Protein AF-A0A3A4QKR3-F1 (afdb_monomer_lite)

Structure (mmCIF, N/CA/C/O backbone):
data_AF-A0A3A4QKR3-F1
#
_entry.id   AF-A0A3A4QKR3-F1
#
loop_
_atom_site.group_PDB
_atom_site.id
_atom_site.type_symbol
_atom_site.label_atom_id
_atom_site.label_alt_id
_atom_site.label_comp_id
_atom_site.label_asym_id
_atom_site.label_entity_id
_atom_site.label_seq_id
_atom_site.pdbx_PDB_ins_code
_atom_site.Cartn_x
_atom_site.Cartn_y
_atom_site.Cartn_z
_atom_site.occupancy
_atom_site.B_iso_or_equiv
_atom_site.auth_seq_id
_atom_site.auth_comp_id
_atom_site.auth_asym_id
_atom_site.auth_atom_id
_atom_site.pdbx_PDB_model_num
ATOM 1 N N . TRP A 1 1 ? 12.938 6.765 -18.752 1.00 84.75 1 TRP A N 1
ATOM 2 C CA . TRP A 1 1 ? 14.190 6.138 -18.280 1.00 84.75 1 TRP A CA 1
ATOM 3 C C . TRP A 1 1 ? 14.035 4.623 -18.054 1.00 84.75 1 TRP A C 1
ATOM 5 O O . TRP A 1 1 ? 14.783 3.886 -18.685 1.00 84.75 1 TRP A O 1
ATOM 15 N N . LEU A 1 2 ? 13.030 4.144 -17.294 1.00 89.06 2 LEU A N 1
ATOM 16 C CA . LEU A 1 2 ? 12.806 2.698 -17.040 1.00 89.06 2 LEU A CA 1
ATOM 17 C C . LEU A 1 2 ? 12.057 1.914 -18.139 1.00 89.06 2 LEU A C 1
ATOM 19 O O . LEU A 1 2 ? 12.247 0.712 -18.239 1.00 89.06 2 LEU A O 1
ATOM 23 N N . ARG A 1 3 ? 11.263 2.580 -18.994 1.00 91.62 3 ARG A N 1
ATOM 24 C CA . ARG A 1 3 ? 10.514 1.962 -20.118 1.00 91.62 3 ARG A CA 1
ATOM 25 C C . ARG A 1 3 ? 9.561 0.816 -19.709 1.00 91.62 3 ARG A C 1
ATOM 27 O O . ARG A 1 3 ? 9.453 -0.169 -20.428 1.00 91.62 3 ARG A O 1
ATOM 34 N N . LEU A 1 4 ? 8.856 0.969 -18.588 1.00 94.25 4 LEU A N 1
ATOM 35 C CA . LEU A 1 4 ? 7.826 0.012 -18.168 1.00 94.25 4 LEU A CA 1
ATOM 36 C C . LEU A 1 4 ? 6.623 0.038 -19.127 1.00 94.25 4 LEU A C 1
ATOM 38 O O . LEU A 1 4 ? 6.215 1.131 -19.543 1.00 94.25 4 LEU A O 1
ATOM 42 N N . PRO A 1 5 ? 6.038 -1.121 -19.464 1.00 96.56 5 PRO A N 1
ATOM 43 C CA . PRO A 1 5 ? 4.811 -1.199 -20.242 1.00 96.56 5 PRO A CA 1
ATOM 44 C C . PRO A 1 5 ? 3.604 -0.628 -19.467 1.00 96.56 5 PRO A C 1
ATOM 46 O O . PRO A 1 5 ? 3.619 -0.566 -18.237 1.00 96.56 5 PRO A O 1
ATOM 49 N N . PRO A 1 6 ? 2.515 -0.237 -20.158 1.00 97.12 6 PRO A N 1
ATOM 50 C CA . PRO A 1 6 ? 1.338 0.347 -19.507 1.00 97.12 6 PRO A CA 1
ATOM 51 C C . PRO A 1 6 ? 0.688 -0.537 -18.433 1.00 97.12 6 PRO A C 1
ATOM 53 O O . PRO A 1 6 ? 0.133 -0.010 -17.473 1.00 97.12 6 PRO A O 1
ATOM 56 N N . HIS A 1 7 ? 0.762 -1.866 -18.564 1.00 97.31 7 HIS A N 1
ATOM 57 C CA . HIS A 1 7 ? 0.191 -2.780 -17.572 1.00 97.31 7 HIS A CA 1
ATOM 58 C C . HIS A 1 7 ? 0.947 -2.745 -16.237 1.00 97.31 7 HIS A C 1
ATOM 60 O O . HIS A 1 7 ? 0.303 -2.772 -15.194 1.00 97.31 7 HIS A O 1
ATOM 66 N N . ASP A 1 8 ? 2.273 -2.585 -16.245 1.00 97.19 8 ASP A N 1
ATOM 67 C CA . ASP A 1 8 ? 3.062 -2.444 -15.013 1.00 97.19 8 ASP A CA 1
ATOM 68 C C . ASP A 1 8 ? 2.699 -1.150 -14.280 1.00 97.19 8 ASP A C 1
ATOM 70 O O . ASP A 1 8 ? 2.525 -1.139 -13.063 1.00 97.19 8 ASP A O 1
ATOM 74 N N . TRP A 1 9 ? 2.494 -0.060 -15.026 1.00 97.69 9 TRP A N 1
ATOM 75 C CA . TRP A 1 9 ? 1.992 1.192 -14.458 1.00 97.69 9 TRP A CA 1
ATOM 76 C C . TRP A 1 9 ? 0.594 1.042 -13.865 1.00 97.69 9 TRP A C 1
ATOM 78 O O . TRP A 1 9 ? 0.346 1.548 -12.772 1.00 97.69 9 TRP A O 1
ATOM 88 N N . ALA A 1 10 ? -0.306 0.333 -14.550 1.00 98.25 10 ALA A N 1
ATOM 89 C CA . ALA A 1 10 ? -1.641 0.058 -14.033 1.00 98.25 10 ALA A CA 1
ATOM 90 C C . ALA A 1 10 ? -1.581 -0.727 -12.713 1.00 98.25 10 ALA A C 1
ATOM 92 O O . ALA A 1 10 ? -2.293 -0.382 -11.771 1.00 98.2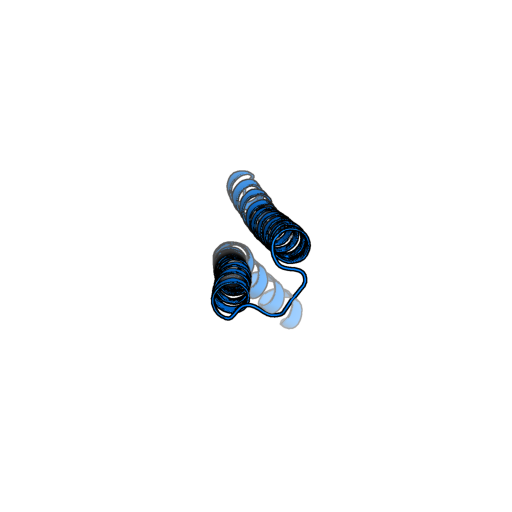5 10 ALA A O 1
ATOM 93 N N . VAL A 1 11 ? -0.692 -1.721 -12.610 1.00 98.31 11 VAL A N 1
ATOM 94 C CA . VAL A 1 11 ? -0.474 -2.484 -11.373 1.00 98.31 11 VAL A CA 1
ATOM 95 C C . VAL A 1 11 ? 0.065 -1.588 -10.257 1.00 98.31 11 VAL A C 1
ATOM 97 O O . VAL A 1 11 ? -0.454 -1.649 -9.145 1.00 98.31 11 VAL A O 1
ATOM 100 N N . ILE A 1 12 ? 1.043 -0.719 -10.533 1.00 98.06 12 ILE A N 1
ATOM 101 C CA . ILE A 1 12 ? 1.578 0.233 -9.541 1.00 98.06 12 ILE A CA 1
ATOM 102 C C . ILE A 1 12 ? 0.476 1.170 -9.033 1.00 98.06 12 ILE A C 1
ATOM 104 O O . ILE A 1 12 ? 0.319 1.337 -7.823 1.00 98.06 12 ILE A O 1
ATOM 108 N N . ILE A 1 13 ? -0.310 1.752 -9.944 1.00 98.31 13 ILE A N 1
ATOM 109 C CA . ILE A 1 13 ? -1.411 2.663 -9.604 1.00 98.31 13 ILE A CA 1
ATOM 110 C C . ILE A 1 13 ? -2.462 1.942 -8.757 1.00 98.31 13 ILE A C 1
ATOM 112 O O . ILE A 1 13 ? -2.849 2.450 -7.706 1.00 98.31 13 ILE A O 1
ATOM 116 N N . LEU A 1 14 ? -2.897 0.754 -9.184 1.00 98.56 14 LEU A N 1
ATOM 117 C CA . LEU A 1 14 ? -3.896 -0.036 -8.465 1.00 98.56 14 LEU A CA 1
ATOM 118 C C . LEU A 1 14 ? -3.407 -0.407 -7.063 1.00 98.56 14 LEU A C 1
ATOM 120 O O . LEU A 1 14 ? -4.142 -0.287 -6.089 1.00 98.56 14 LEU A O 1
ATOM 124 N N . THR A 1 15 ? -2.149 -0.817 -6.958 1.00 98.19 15 THR A N 1
ATOM 125 C CA . THR A 1 15 ? -1.543 -1.230 -5.694 1.00 98.19 15 THR A CA 1
ATOM 126 C C . THR A 1 15 ? -1.420 -0.057 -4.718 1.00 98.19 15 THR A C 1
ATOM 128 O O . THR A 1 15 ? -1.747 -0.200 -3.542 1.00 98.19 15 THR A O 1
ATOM 131 N N . ALA A 1 16 ? -1.028 1.128 -5.197 1.00 98.38 16 ALA A N 1
ATOM 132 C CA . ALA A 1 16 ? -1.019 2.341 -4.381 1.00 98.38 16 ALA A CA 1
ATOM 133 C C . ALA A 1 16 ? -2.439 2.743 -3.947 1.00 98.38 16 ALA A C 1
ATOM 135 O O . ALA A 1 16 ? -2.664 3.057 -2.779 1.00 98.38 16 ALA A O 1
ATOM 136 N N . ALA A 1 17 ? -3.408 2.679 -4.864 1.00 98.56 17 ALA A N 1
ATOM 137 C CA . ALA A 1 17 ? -4.807 2.965 -4.560 1.00 98.56 17 ALA A CA 1
ATOM 138 C C . ALA A 1 17 ? -5.371 2.015 -3.490 1.00 98.56 17 ALA A C 1
ATOM 140 O O . ALA A 1 17 ? -6.124 2.461 -2.626 1.00 98.56 17 ALA A O 1
ATOM 141 N N . LEU A 1 18 ? -4.977 0.737 -3.495 1.00 98.25 18 LEU A N 1
ATOM 142 C CA . LEU A 1 18 ? -5.374 -0.231 -2.469 1.00 98.25 18 LEU A CA 1
ATOM 143 C C . LEU A 1 18 ? -4.820 0.118 -1.084 1.00 98.25 18 LEU A C 1
ATOM 145 O O . LEU A 1 18 ? -5.570 0.032 -0.117 1.00 98.25 18 LEU A O 1
ATOM 149 N N . VAL A 1 19 ? -3.568 0.579 -0.981 1.00 98.56 19 VAL A N 1
ATOM 150 C CA . VAL A 1 19 ? -3.000 1.045 0.301 1.00 98.56 19 VAL A CA 1
ATOM 151 C C . VAL A 1 19 ? -3.795 2.225 0.853 1.00 98.56 19 VAL A C 1
ATOM 153 O O . VAL A 1 19 ? -4.202 2.194 2.010 1.00 98.56 19 VAL A O 1
ATOM 156 N N . PHE A 1 20 ? -4.081 3.232 0.022 1.00 98.50 20 PHE A N 1
ATOM 157 C CA . PHE A 1 20 ? -4.913 4.366 0.442 1.00 98.50 20 PHE A CA 1
ATOM 158 C C . PHE A 1 20 ? -6.330 3.937 0.817 1.00 98.50 20 PHE A C 1
ATOM 160 O O . PHE A 1 20 ? -6.882 4.418 1.799 1.00 98.50 20 PHE A O 1
ATOM 167 N N . THR A 1 21 ? -6.912 3.007 0.061 1.00 98.44 21 THR A N 1
ATOM 168 C CA . THR A 1 21 ? -8.238 2.461 0.367 1.00 98.44 21 THR A CA 1
ATOM 169 C C . THR A 1 21 ? -8.239 1.758 1.723 1.00 98.44 21 THR A C 1
ATOM 171 O O . THR A 1 21 ? -9.140 1.995 2.523 1.00 98.44 21 THR A O 1
ATOM 174 N N . ALA A 1 22 ? -7.225 0.937 2.010 1.00 98.00 22 ALA A N 1
ATOM 175 C CA . ALA A 1 22 ? -7.078 0.264 3.296 1.00 98.00 22 ALA A CA 1
ATOM 176 C C . ALA A 1 22 ? -6.930 1.270 4.448 1.00 98.00 22 ALA A C 1
ATOM 178 O O . ALA A 1 22 ? -7.600 1.116 5.466 1.00 98.00 22 ALA A O 1
ATOM 179 N N . GLU A 1 23 ? -6.122 2.318 4.267 1.00 98.31 23 GLU A N 1
ATOM 180 C CA . GLU A 1 23 ? -5.941 3.384 5.260 1.00 98.31 23 GLU A CA 1
ATOM 181 C C . GLU A 1 23 ? -7.253 4.127 5.537 1.00 98.31 23 GLU A C 1
ATOM 183 O O . GLU A 1 23 ? -7.661 4.263 6.688 1.00 98.31 23 GLU A O 1
ATOM 188 N N . PHE A 1 24 ? -7.977 4.537 4.492 1.00 98.38 24 PHE A N 1
ATOM 189 C CA . PHE A 1 24 ? -9.263 5.220 4.653 1.00 98.38 24 PHE A CA 1
ATOM 190 C C . PHE A 1 24 ? -10.310 4.338 5.329 1.00 98.38 24 PHE A C 1
ATOM 192 O O . PHE A 1 24 ? -11.080 4.826 6.159 1.00 98.38 24 PHE A O 1
ATOM 199 N N . ILE A 1 25 ? -10.327 3.039 5.018 1.00 96.94 25 ILE A N 1
ATOM 200 C CA . ILE A 1 25 ? -11.182 2.080 5.718 1.00 96.94 25 ILE A CA 1
ATOM 201 C C . ILE A 1 25 ? -10.767 1.986 7.191 1.00 96.94 25 ILE A C 1
ATOM 203 O O . ILE A 1 25 ? -11.645 2.089 8.048 1.00 96.94 25 ILE A O 1
ATOM 207 N N . ASN A 1 26 ? -9.472 1.866 7.506 1.00 97.19 26 ASN A N 1
ATOM 208 C CA . ASN A 1 26 ? -8.989 1.831 8.889 1.00 97.19 26 ASN A CA 1
ATOM 209 C C . ASN A 1 26 ? -9.425 3.078 9.674 1.00 97.19 26 ASN A C 1
ATOM 211 O O . ASN A 1 26 ? -10.073 2.948 10.711 1.00 97.19 26 ASN A O 1
ATOM 215 N N . THR A 1 27 ? -9.193 4.279 9.137 1.00 97.31 27 THR A N 1
ATOM 216 C CA . THR A 1 27 ? -9.636 5.531 9.770 1.00 97.31 27 THR A CA 1
ATOM 217 C C . THR A 1 27 ? -11.158 5.579 9.940 1.00 97.31 27 THR A C 1
ATOM 219 O O . THR A 1 27 ? -11.654 6.005 10.981 1.00 97.31 27 THR A O 1
ATOM 222 N N . SER A 1 28 ? -11.929 5.118 8.948 1.00 96.75 28 SER A N 1
ATOM 223 C CA . SER A 1 28 ? -13.395 5.083 9.056 1.00 96.75 28 SER A CA 1
ATOM 224 C C . SER A 1 28 ? -13.876 4.155 10.180 1.00 96.75 28 SER A C 1
ATOM 226 O O . SER A 1 28 ? -14.826 4.488 10.895 1.00 96.75 28 SER A O 1
ATOM 228 N N . ILE A 1 29 ? -13.197 3.019 10.373 1.00 93.81 29 ILE A N 1
ATOM 229 C CA . ILE A 1 29 ? -13.474 2.066 11.451 1.00 93.81 29 ILE A CA 1
ATOM 230 C C . ILE A 1 29 ? -13.102 2.686 12.794 1.00 93.81 29 ILE A C 1
ATOM 232 O O . ILE A 1 29 ? -13.916 2.632 13.712 1.00 93.81 29 ILE A O 1
ATOM 236 N N . GLU A 1 30 ? -11.929 3.311 12.910 1.00 94.44 30 GLU A N 1
ATOM 237 C CA . GLU A 1 30 ? -11.501 4.002 14.131 1.00 94.44 30 GLU A CA 1
ATOM 238 C C . GLU A 1 30 ? -12.535 5.038 14.580 1.00 94.44 30 GLU A C 1
ATOM 240 O O . GLU A 1 30 ? -13.014 4.960 15.712 1.00 94.44 30 GLU A O 1
ATOM 245 N N . VAL A 1 31 ? -12.963 5.919 13.669 1.00 95.50 31 VAL A N 1
ATOM 246 C CA . VAL A 1 31 ? -13.976 6.952 13.945 1.00 95.50 31 VAL A CA 1
ATOM 247 C C . VAL A 1 31 ? -15.324 6.335 14.328 1.00 95.50 31 VAL A C 1
ATOM 249 O O . VAL A 1 31 ? -15.981 6.805 15.257 1.00 95.50 31 VAL A O 1
ATOM 252 N N . THR A 1 32 ? -15.748 5.269 13.645 1.00 94.69 32 THR A N 1
ATOM 253 C CA . THR A 1 32 ? -17.013 4.579 13.955 1.00 94.69 32 THR A CA 1
ATOM 254 C C . THR A 1 32 ? -16.971 3.926 15.336 1.00 94.69 32 THR A C 1
ATOM 256 O O . THR A 1 32 ? -17.941 3.997 16.090 1.00 94.69 32 THR A O 1
ATOM 259 N N . VAL A 1 33 ? -15.847 3.301 15.684 1.00 92.94 33 VAL A N 1
ATOM 260 C CA . VAL A 1 33 ? -15.635 2.662 16.986 1.00 92.94 33 VAL A CA 1
ATOM 261 C C . VAL A 1 33 ? -15.571 3.706 18.102 1.00 92.94 33 VAL A C 1
ATOM 263 O O . VAL A 1 33 ? -16.180 3.484 19.146 1.00 92.94 33 VAL A O 1
ATOM 266 N N . ASP A 1 34 ? -14.909 4.844 17.879 1.00 91.50 34 ASP A N 1
ATOM 267 C CA . ASP A 1 34 ? -14.852 5.954 18.843 1.00 91.50 34 ASP A CA 1
ATOM 268 C C . ASP A 1 34 ? -16.227 6.572 19.101 1.00 91.50 34 ASP A C 1
ATOM 270 O O . ASP A 1 34 ? -16.558 6.908 20.238 1.00 91.50 34 ASP A O 1
ATOM 274 N N . LEU A 1 35 ? -17.064 6.667 18.064 1.00 93.69 35 LEU A N 1
ATOM 275 C CA . LEU A 1 35 ? -18.445 7.118 18.210 1.00 93.69 35 LEU A CA 1
ATOM 276 C C . LEU A 1 35 ? -19.306 6.105 18.984 1.00 93.69 35 LEU A C 1
ATOM 278 O O . LEU A 1 35 ? -20.146 6.501 19.791 1.00 93.69 35 LEU A O 1
ATOM 282 N N . ALA A 1 36 ? -19.126 4.807 18.727 1.00 91.62 36 ALA A N 1
ATOM 283 C CA . ALA A 1 36 ? -19.932 3.744 19.328 1.00 91.62 36 ALA A CA 1
ATOM 284 C C . ALA A 1 36 ? -19.507 3.377 20.762 1.00 91.62 36 ALA A C 1
ATOM 286 O O . ALA A 1 36 ? -20.334 2.894 21.535 1.00 91.62 36 ALA A O 1
ATOM 287 N N . SER A 1 37 ? -18.236 3.584 21.118 1.00 87.88 37 SER A N 1
ATOM 288 C CA . SER A 1 37 ? -17.667 3.244 22.426 1.00 87.88 37 SER A CA 1
ATOM 289 C C . SER A 1 37 ? -16.795 4.391 22.953 1.00 87.88 37 SER A C 1
ATOM 291 O O . SER A 1 37 ? -15.571 4.320 22.841 1.00 87.88 37 SER A O 1
ATOM 293 N N . PRO A 1 38 ? -17.403 5.431 23.559 1.00 76.94 38 PRO A N 1
ATOM 294 C CA . PRO A 1 38 ? -16.671 6.578 24.107 1.00 76.94 38 PRO A CA 1
ATOM 295 C C . PRO A 1 38 ? -15.679 6.190 25.213 1.00 76.94 38 PRO A C 1
ATOM 297 O O . PRO A 1 38 ? -14.631 6.813 25.361 1.00 76.94 38 PRO A O 1
ATOM 300 N N . ASP A 1 39 ? -16.003 5.138 25.972 1.00 84.38 39 ASP A N 1
ATOM 301 C CA . ASP A 1 39 ? -15.110 4.531 26.954 1.00 84.38 39 ASP A CA 1
ATOM 302 C C . ASP A 1 39 ? -14.275 3.409 26.320 1.00 84.38 39 ASP A C 1
ATOM 304 O O . ASP A 1 39 ? -14.724 2.685 25.424 1.00 84.38 39 ASP A O 1
ATOM 308 N N . ALA A 1 40 ? -13.048 3.226 26.814 1.00 77.19 40 ALA A N 1
ATOM 309 C CA . ALA A 1 40 ? -12.123 2.223 26.296 1.00 77.19 40 ALA A CA 1
ATOM 310 C C . ALA A 1 40 ? -12.661 0.792 26.494 1.00 77.19 40 ALA A C 1
ATOM 312 O O . ALA A 1 40 ? -12.617 0.240 27.594 1.00 77.19 40 ALA A O 1
ATOM 313 N N . HIS A 1 41 ? -13.115 0.164 25.405 1.00 89.25 41 HIS A N 1
ATOM 314 C CA . HIS A 1 41 ? -13.606 -1.213 25.411 1.00 89.25 41 HIS A CA 1
ATOM 315 C C . HIS A 1 41 ? -12.549 -2.193 24.858 1.00 89.25 41 HIS A C 1
ATOM 317 O O . HIS A 1 41 ? -11.997 -1.955 23.780 1.00 89.25 41 HIS A O 1
ATOM 323 N N . PRO A 1 42 ? -12.280 -3.342 25.512 1.00 89.69 42 PRO A N 1
ATOM 324 C CA . PRO A 1 42 ? -11.274 -4.304 25.044 1.00 89.69 42 PRO A CA 1
ATOM 325 C C . PRO A 1 42 ? -11.483 -4.777 23.596 1.00 89.69 42 PRO A C 1
ATOM 327 O O . PRO A 1 42 ? -10.527 -4.867 22.831 1.00 89.69 42 PRO A O 1
ATOM 330 N N . LEU A 1 43 ? -12.735 -5.020 23.189 1.00 90.81 43 LEU A N 1
ATOM 331 C CA . LEU A 1 43 ? -13.058 -5.400 21.805 1.00 90.81 43 LEU A CA 1
ATOM 332 C C . LEU A 1 43 ? -12.835 -4.260 20.798 1.00 90.81 43 LEU A C 1
ATOM 334 O O . LEU A 1 43 ? -12.428 -4.527 19.672 1.00 90.81 43 LEU A O 1
ATOM 338 N N . ALA A 1 44 ? -13.064 -3.004 21.201 1.00 90.56 44 ALA A N 1
ATOM 339 C CA . ALA A 1 44 ? -12.810 -1.838 20.356 1.00 90.56 44 ALA A CA 1
ATOM 340 C C . ALA A 1 44 ? -11.318 -1.730 20.026 1.00 90.56 44 ALA A C 1
ATOM 342 O O . ALA A 1 44 ? -10.953 -1.504 18.875 1.00 90.56 44 ALA A O 1
ATOM 343 N N . LYS A 1 45 ? -10.456 -1.983 21.018 1.00 90.56 45 LYS A N 1
ATOM 344 C CA . LYS A 1 45 ? -9.006 -2.040 20.816 1.00 90.56 45 LYS A CA 1
ATOM 345 C C . LYS A 1 45 ? -8.610 -3.122 19.807 1.00 90.56 45 LYS A C 1
ATOM 347 O O . LYS A 1 45 ? -7.906 -2.820 18.855 1.00 90.56 45 LYS A O 1
ATOM 352 N N . ILE A 1 46 ? -9.117 -4.348 19.971 1.00 93.25 46 ILE A N 1
ATOM 353 C C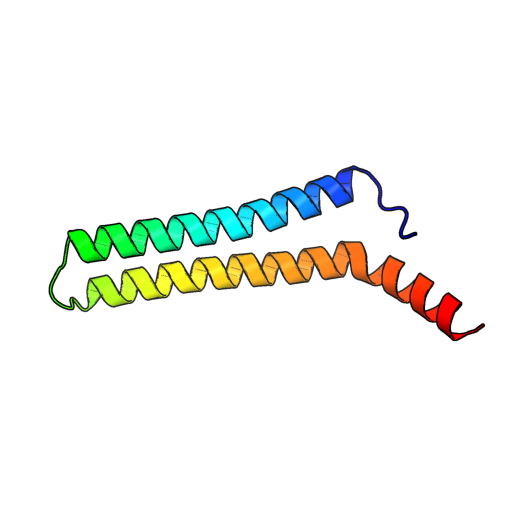A . ILE A 1 46 ? -8.823 -5.455 19.043 1.00 93.25 46 ILE A CA 1
ATOM 354 C C . ILE A 1 46 ? -9.265 -5.105 17.616 1.00 93.25 46 ILE A C 1
ATOM 356 O O . ILE A 1 46 ? -8.525 -5.353 16.669 1.00 93.25 46 ILE A O 1
ATOM 360 N N . GLY A 1 47 ? -10.449 -4.504 17.452 1.00 91.62 47 GLY A N 1
ATOM 361 C CA . GLY A 1 47 ? -10.941 -4.077 16.140 1.00 91.62 47 GLY A CA 1
ATOM 362 C C . GLY A 1 47 ? -10.013 -3.070 15.456 1.00 91.62 47 GLY A C 1
ATOM 363 O O . GLY A 1 47 ? -9.690 -3.241 14.281 1.00 91.62 47 GLY A O 1
ATOM 364 N N . LYS A 1 48 ? -9.532 -2.068 16.202 1.00 92.25 48 LYS A N 1
ATOM 365 C CA . LYS A 1 48 ? -8.563 -1.078 15.702 1.00 92.25 48 LYS A CA 1
ATOM 366 C C . LYS A 1 48 ? -7.215 -1.713 15.354 1.00 92.25 48 LYS A C 1
ATOM 368 O O . LYS A 1 48 ? -6.679 -1.453 14.282 1.00 92.25 48 LYS A O 1
ATOM 373 N N . ASP A 1 49 ? -6.709 -2.605 16.206 1.00 95.69 49 ASP A N 1
ATOM 374 C CA . ASP A 1 49 ? -5.437 -3.301 15.972 1.00 95.69 49 ASP A CA 1
ATOM 375 C C . ASP A 1 49 ? -5.487 -4.148 14.682 1.00 95.69 49 ASP A C 1
ATOM 377 O O . ASP A 1 49 ? -4.529 -4.177 13.907 1.00 95.69 49 ASP A O 1
ATOM 381 N N . VAL A 1 50 ? -6.620 -4.806 14.409 1.00 95.88 50 VAL A N 1
ATOM 382 C CA . VAL A 1 50 ? -6.833 -5.572 13.168 1.00 95.88 50 VAL A CA 1
ATOM 383 C C . VAL A 1 50 ? -6.913 -4.654 11.944 1.00 95.88 50 VAL A C 1
ATOM 385 O O . VAL A 1 50 ? -6.348 -4.990 10.901 1.00 95.88 50 VAL A O 1
ATOM 388 N N . GLY A 1 51 ? -7.571 -3.497 12.062 1.00 95.38 51 GLY A N 1
ATOM 389 C CA . GLY A 1 51 ? -7.613 -2.487 11.001 1.00 95.38 51 GLY A CA 1
ATOM 390 C C . GLY A 1 51 ? -6.213 -1.996 10.620 1.00 95.38 51 GLY A C 1
ATOM 391 O O . GLY A 1 51 ? -5.828 -2.065 9.450 1.00 95.38 51 GLY A O 1
ATOM 392 N N . ALA A 1 52 ? -5.400 -1.629 11.613 1.00 96.44 52 ALA A N 1
ATOM 393 C CA . ALA A 1 52 ? -4.014 -1.215 11.403 1.00 96.44 52 ALA A CA 1
ATOM 394 C C . ALA A 1 52 ? -3.153 -2.342 10.797 1.00 96.44 52 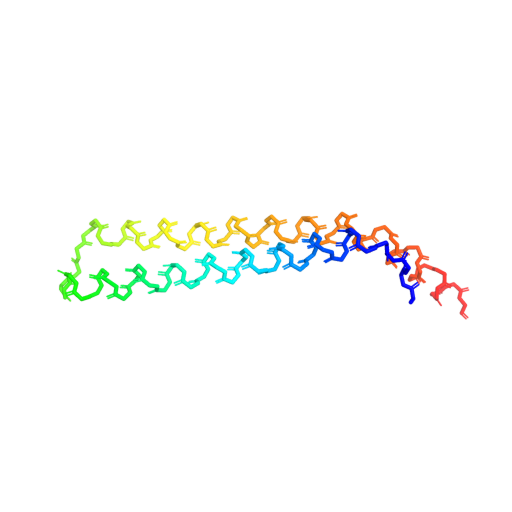ALA A C 1
ATOM 396 O O . ALA A 1 52 ? -2.331 -2.104 9.907 1.00 96.44 52 ALA A O 1
ATOM 397 N N . ALA A 1 53 ? -3.365 -3.594 11.219 1.00 97.56 53 ALA A N 1
ATOM 398 C CA . ALA A 1 53 ? -2.687 -4.747 10.629 1.00 97.56 53 ALA A CA 1
ATOM 399 C C . ALA A 1 53 ? -3.049 -4.945 9.144 1.00 97.56 53 ALA A C 1
ATOM 401 O O . ALA A 1 53 ? -2.177 -5.291 8.344 1.00 97.56 53 ALA A 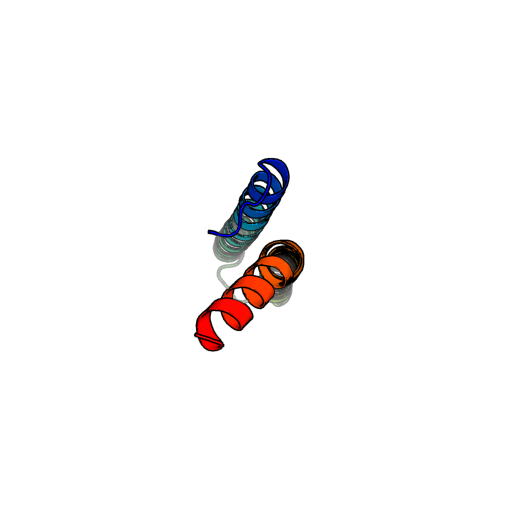O 1
ATOM 402 N N . ALA A 1 54 ? -4.301 -4.690 8.748 1.00 97.38 54 ALA A N 1
ATOM 403 C CA . ALA A 1 54 ? -4.722 -4.768 7.349 1.00 97.38 54 ALA A CA 1
ATOM 404 C C . ALA A 1 54 ? -4.014 -3.717 6.474 1.00 97.38 54 ALA A C 1
ATOM 406 O O . ALA A 1 54 ? -3.534 -4.048 5.385 1.00 97.38 54 ALA A O 1
ATOM 407 N N . VAL A 1 55 ? -3.874 -2.481 6.971 1.00 98.25 55 VAL A N 1
ATOM 408 C CA . VAL A 1 55 ? -3.083 -1.430 6.304 1.00 98.25 55 VAL A CA 1
ATOM 409 C C . VAL A 1 55 ? -1.634 -1.877 6.129 1.00 98.25 55 VAL A C 1
ATOM 411 O O . VAL A 1 55 ? -1.092 -1.787 5.025 1.00 98.25 55 VAL A O 1
ATOM 414 N N . LEU A 1 56 ? -1.014 -2.413 7.187 1.00 98.19 56 LEU A N 1
ATOM 415 C CA . LEU A 1 56 ? 0.371 -2.886 7.146 1.00 98.19 56 LEU A CA 1
ATOM 416 C C . LEU A 1 56 ? 0.567 -3.973 6.082 1.00 98.19 56 LEU A C 1
ATOM 418 O O . LEU A 1 56 ? 1.509 -3.898 5.292 1.00 98.19 56 LEU A O 1
ATOM 422 N N . VAL A 1 57 ? -0.328 -4.961 6.027 1.00 98.38 57 VAL A N 1
ATOM 423 C CA . VAL A 1 57 ? -0.279 -6.021 5.009 1.00 98.38 57 VAL A CA 1
ATOM 424 C C . VAL A 1 57 ? -0.407 -5.432 3.603 1.00 98.38 57 VAL A C 1
ATOM 426 O O . VAL A 1 57 ? 0.372 -5.799 2.719 1.00 98.38 57 VAL A O 1
ATOM 429 N N . SER A 1 58 ? -1.322 -4.480 3.395 1.00 98.31 58 SER A N 1
ATOM 430 C CA . SER A 1 58 ? -1.471 -3.797 2.105 1.00 98.31 58 SER A CA 1
ATOM 431 C C . SER A 1 58 ? -0.205 -3.028 1.713 1.00 98.31 58 SER A C 1
ATOM 433 O O . SER A 1 58 ? 0.226 -3.095 0.560 1.00 98.31 58 SER A O 1
ATOM 435 N N . ALA A 1 59 ? 0.420 -2.318 2.654 1.00 98.50 59 ALA A N 1
ATOM 436 C CA . ALA A 1 59 ? 1.646 -1.560 2.412 1.00 98.50 59 ALA A CA 1
ATOM 437 C C . ALA A 1 59 ? 2.837 -2.477 2.087 1.00 98.50 59 ALA A C 1
ATOM 439 O O . ALA A 1 59 ? 3.597 -2.201 1.157 1.00 98.50 59 ALA A O 1
ATOM 440 N N . LEU A 1 60 ? 2.979 -3.601 2.795 1.00 98.69 60 LEU A N 1
ATOM 441 C CA . LEU A 1 60 ? 4.016 -4.596 2.509 1.00 98.69 60 LEU A CA 1
ATOM 442 C C . LEU A 1 60 ? 3.829 -5.224 1.126 1.00 98.69 60 LEU A C 1
ATOM 444 O O . LEU A 1 60 ? 4.796 -5.331 0.370 1.00 98.69 60 LEU A O 1
ATOM 448 N N . ALA A 1 61 ? 2.596 -5.578 0.756 1.00 98.44 61 ALA A N 1
ATOM 449 C CA . ALA A 1 61 ? 2.293 -6.056 -0.591 1.00 98.44 61 ALA A CA 1
ATOM 450 C C . ALA A 1 61 ? 2.663 -5.005 -1.652 1.00 98.44 61 ALA A C 1
ATOM 452 O O . ALA A 1 61 ? 3.276 -5.344 -2.666 1.00 98.44 61 ALA A O 1
ATOM 453 N N . ALA A 1 62 ? 2.377 -3.727 -1.388 1.00 98.56 62 ALA A N 1
ATOM 454 C CA . ALA A 1 62 ? 2.732 -2.637 -2.286 1.00 98.56 62 ALA A CA 1
ATOM 455 C C . ALA A 1 62 ? 4.237 -2.469 -2.486 1.00 98.56 62 ALA A C 1
ATOM 457 O O . ALA A 1 62 ? 4.692 -2.306 -3.621 1.00 98.56 62 ALA A O 1
ATOM 458 N N . ILE A 1 63 ? 5.014 -2.575 -1.409 1.00 98.50 63 ILE A N 1
ATOM 459 C CA . ILE A 1 63 ? 6.477 -2.556 -1.473 1.00 98.50 63 ILE A CA 1
ATOM 460 C C . ILE A 1 63 ? 6.984 -3.727 -2.315 1.00 98.50 63 ILE A C 1
ATOM 462 O O . ILE A 1 63 ? 7.797 -3.520 -3.214 1.00 98.50 63 ILE A O 1
ATOM 466 N N . LEU A 1 64 ? 6.493 -4.944 -2.070 1.00 98.62 64 LEU A N 1
ATOM 467 C CA . LEU A 1 64 ? 6.926 -6.131 -2.810 1.00 98.62 64 LEU A CA 1
ATOM 468 C C . LEU A 1 64 ? 6.615 -6.016 -4.306 1.00 98.62 64 LEU A C 1
ATOM 470 O O . LEU A 1 64 ? 7.497 -6.245 -5.132 1.00 98.62 64 LEU A O 1
ATOM 474 N N . ILE A 1 65 ? 5.400 -5.598 -4.666 1.00 98.44 65 ILE A N 1
ATOM 475 C CA . ILE A 1 65 ? 5.004 -5.379 -6.065 1.00 98.44 65 ILE A CA 1
ATOM 476 C C . ILE A 1 65 ? 5.871 -4.286 -6.705 1.00 98.44 65 ILE A C 1
ATOM 478 O O . ILE A 1 65 ? 6.385 -4.470 -7.810 1.00 98.44 65 ILE A O 1
ATOM 482 N N . GLY A 1 66 ? 6.094 -3.175 -5.999 1.00 98.00 66 GLY A N 1
ATOM 483 C CA . GLY A 1 66 ? 6.964 -2.094 -6.458 1.00 98.00 66 GLY A CA 1
ATOM 484 C C . GLY A 1 66 ? 8.399 -2.562 -6.707 1.00 98.00 66 GLY A C 1
ATOM 485 O O . GLY A 1 66 ? 8.974 -2.237 -7.744 1.00 98.00 66 GLY A O 1
ATOM 486 N N . LEU A 1 67 ? 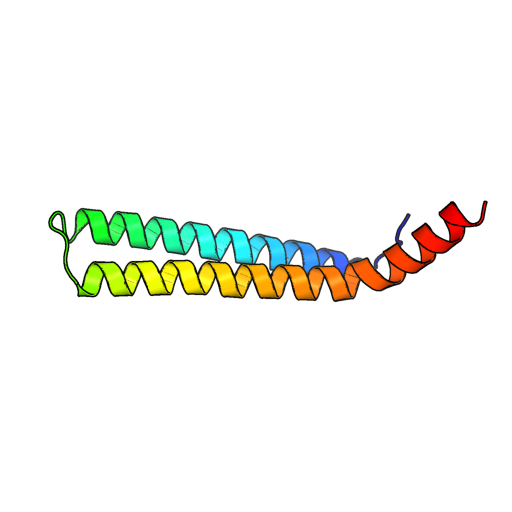8.966 -3.375 -5.812 1.00 98.00 67 LEU A N 1
ATOM 487 C CA . LEU A 1 67 ? 10.301 -3.955 -5.978 1.00 98.00 67 LEU A CA 1
ATOM 488 C C . LEU A 1 67 ? 10.373 -4.918 -7.168 1.00 98.00 67 LEU A C 1
ATOM 490 O O . LEU A 1 67 ? 11.366 -4.896 -7.893 1.00 98.00 67 LEU A O 1
ATOM 494 N N . LEU A 1 68 ? 9.339 -5.725 -7.404 1.00 97.81 68 LEU A N 1
ATOM 495 C CA . LEU A 1 68 ? 9.306 -6.662 -8.531 1.00 97.81 68 LEU A CA 1
ATOM 496 C C . LEU A 1 68 ? 9.234 -5.945 -9.886 1.00 97.81 68 LEU A C 1
ATOM 498 O O . LEU A 1 68 ? 9.922 -6.350 -10.821 1.00 97.81 68 LEU A O 1
ATOM 502 N N . LEU A 1 69 ? 8.443 -4.873 -9.988 1.00 97.44 69 LEU A N 1
ATOM 503 C CA . LEU A 1 69 ? 8.254 -4.143 -11.246 1.00 97.44 69 LEU A CA 1
ATOM 504 C C . LEU A 1 69 ? 9.354 -3.106 -11.504 1.00 97.44 69 LEU A C 1
ATOM 506 O O . LEU A 1 69 ? 9.848 -2.974 -12.624 1.00 97.44 69 LEU A O 1
ATOM 510 N N . LEU A 1 70 ? 9.757 -2.359 -10.474 1.00 97.12 70 LEU A N 1
ATOM 511 C CA . LEU A 1 70 ? 10.727 -1.270 -10.606 1.00 97.12 70 LEU A CA 1
ATOM 512 C C . LEU A 1 70 ? 12.165 -1.728 -10.366 1.00 97.12 70 LEU A C 1
ATOM 514 O O . LEU A 1 70 ? 13.073 -1.173 -10.979 1.00 97.12 70 LEU A O 1
ATOM 518 N N . GLY A 1 71 ? 12.389 -2.723 -9.506 1.00 96.44 71 GLY A N 1
ATOM 519 C CA . GLY A 1 71 ? 13.719 -3.122 -9.035 1.00 96.44 71 GLY A CA 1
ATOM 520 C C . GLY A 1 71 ? 14.676 -3.547 -10.150 1.00 96.44 71 GLY A C 1
ATOM 521 O O . GLY A 1 71 ? 15.718 -2.906 -10.305 1.00 96.44 71 GLY A O 1
ATOM 522 N N . PRO A 1 72 ? 14.353 -4.570 -10.965 1.00 95.62 72 PRO A N 1
ATOM 523 C CA . PRO A 1 72 ? 15.238 -5.027 -12.036 1.00 95.62 72 PRO A CA 1
ATOM 524 C C . PRO A 1 72 ? 15.620 -3.931 -13.052 1.00 95.62 72 PRO A C 1
ATOM 526 O O . PRO A 1 72 ? 16.820 -3.740 -13.285 1.00 95.62 72 PRO A O 1
ATOM 529 N N . PRO A 1 73 ? 14.675 -3.163 -13.642 1.00 95.62 73 PRO A N 1
ATOM 530 C CA . PRO A 1 73 ? 15.042 -2.125 -14.600 1.00 95.62 73 PRO A CA 1
ATOM 531 C C . PRO A 1 73 ? 15.785 -0.958 -13.935 1.00 95.62 73 PRO A C 1
ATOM 533 O O . PRO A 1 73 ? 16.672 -0.375 -14.561 1.00 95.62 73 PRO A O 1
ATOM 536 N N . LEU A 1 74 ? 15.473 -0.627 -12.677 1.00 96.00 74 LEU A N 1
ATOM 537 C CA . LEU A 1 74 ? 16.165 0.415 -11.914 1.00 96.00 74 LEU A CA 1
ATOM 538 C C . LEU A 1 74 ? 17.620 0.030 -11.633 1.00 96.00 74 LEU A C 1
ATOM 540 O O . LEU A 1 74 ? 18.522 0.825 -11.897 1.00 96.00 74 LEU A O 1
ATOM 544 N N . TRP A 1 75 ? 17.856 -1.200 -11.174 1.00 96.25 75 TRP A N 1
ATOM 545 C CA . TRP A 1 75 ? 19.192 -1.720 -10.888 1.00 96.25 75 TRP A CA 1
ATOM 546 C C . TRP A 1 75 ? 20.082 -1.737 -12.134 1.00 96.25 75 TRP A C 1
ATOM 548 O O . TRP A 1 75 ? 21.218 -1.257 -12.106 1.00 96.25 75 TRP A O 1
ATOM 558 N N . LEU A 1 76 ? 19.549 -2.209 -13.265 1.00 94.62 76 LEU A N 1
ATOM 559 C CA . LEU A 1 76 ? 20.278 -2.220 -14.534 1.00 94.62 76 LEU A CA 1
ATOM 560 C C . LEU A 1 76 ? 20.683 -0.806 -14.973 1.00 94.62 76 LEU A C 1
ATOM 562 O O . LEU A 1 76 ? 21.775 -0.594 -15.491 1.00 94.62 76 LEU A O 1
ATOM 566 N N . LYS A 1 77 ? 19.813 0.186 -14.785 1.00 93.56 77 LYS A N 1
ATOM 567 C CA . LYS A 1 77 ? 20.124 1.557 -15.197 1.00 93.56 77 LYS A CA 1
ATOM 568 C C . LYS A 1 77 ? 21.080 2.263 -14.238 1.00 93.56 77 LYS A C 1
ATOM 570 O O . LYS A 1 77 ? 21.940 3.003 -14.708 1.00 93.56 77 LYS A O 1
ATOM 575 N N . LEU A 1 78 ? 20.955 2.024 -12.934 1.00 94.88 78 LEU A N 1
ATOM 576 C CA . LEU A 1 78 ? 21.883 2.537 -11.921 1.00 94.88 78 LEU A CA 1
ATOM 577 C C . LEU A 1 78 ? 23.295 1.996 -12.133 1.00 94.88 78 LEU A C 1
ATOM 579 O O . LEU A 1 78 ? 24.244 2.769 -12.127 1.00 94.88 78 LEU A O 1
ATOM 583 N N . THR A 1 79 ? 23.434 0.693 -12.372 1.00 95.44 79 THR A N 1
ATOM 584 C CA . THR A 1 79 ? 24.745 0.073 -12.624 1.00 95.44 79 THR A CA 1
ATOM 585 C C . THR A 1 79 ? 25.418 0.646 -13.868 1.00 95.44 79 THR A C 1
ATOM 587 O O . THR A 1 79 ? 26.601 0.962 -13.821 1.00 95.44 79 THR A O 1
ATOM 590 N N . VAL A 1 80 ? 24.667 0.865 -14.953 1.00 93.88 80 VAL A N 1
ATOM 591 C CA . VAL A 1 80 ? 25.191 1.546 -16.147 1.00 93.88 80 VAL A CA 1
ATOM 592 C C . VAL A 1 80 ? 25.615 2.981 -15.832 1.00 93.88 80 VAL A C 1
ATOM 594 O O . VAL A 1 80 ? 26.696 3.385 -16.244 1.00 93.88 80 VAL A O 1
ATOM 597 N N . LEU A 1 81 ? 24.795 3.742 -15.103 1.00 93.94 81 LEU A N 1
ATOM 598 C CA . LEU A 1 81 ? 25.088 5.137 -14.765 1.00 93.94 81 LEU A CA 1
ATOM 599 C C . LEU A 1 81 ? 26.341 5.278 -13.892 1.00 93.94 81 LEU A C 1
ATOM 601 O O . LEU A 1 81 ? 27.121 6.187 -14.119 1.00 93.94 81 LEU A O 1
ATOM 605 N N . LEU A 1 82 ? 26.522 4.391 -12.913 1.00 94.31 82 LEU A N 1
ATOM 606 C CA 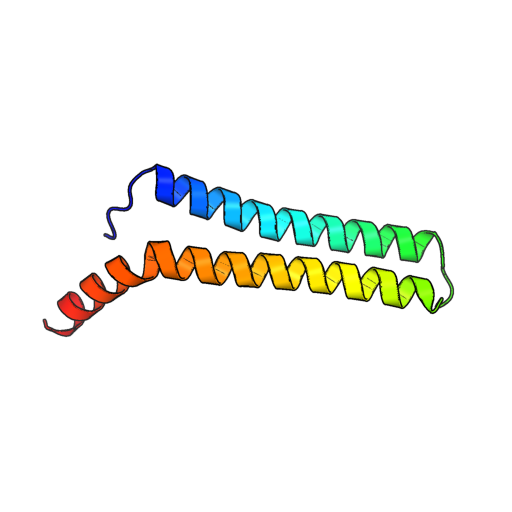. LEU A 1 82 ? 27.662 4.415 -11.989 1.00 94.31 82 LEU A CA 1
ATOM 607 C C . LEU A 1 82 ? 28.965 3.906 -12.620 1.00 94.31 82 LEU A C 1
ATOM 609 O O . LEU A 1 82 ? 30.036 4.111 -12.058 1.00 94.31 82 LEU A O 1
ATOM 613 N N . ALA A 1 83 ? 28.874 3.206 -13.752 1.00 88.56 83 ALA A N 1
ATOM 614 C CA . ALA A 1 83 ? 30.027 2.715 -14.501 1.00 88.56 83 ALA A CA 1
ATOM 615 C C . ALA A 1 83 ? 30.611 3.752 -15.486 1.00 88.56 83 ALA A C 1
ATOM 617 O O . ALA A 1 83 ? 31.589 3.436 -16.163 1.00 88.56 83 ALA A O 1
ATOM 618 N N . HIS A 1 84 ? 30.006 4.941 -15.590 1.00 70.31 84 HIS A N 1
ATOM 619 C CA . HIS A 1 84 ? 30.458 6.076 -16.405 1.00 70.31 84 HIS A CA 1
ATOM 620 C C . HIS A 1 84 ? 30.807 7.254 -15.492 1.00 70.31 84 HIS A C 1
ATOM 622 O O . HIS A 1 84 ? 31.734 8.007 -15.860 1.00 70.31 84 HIS A O 1
#

Sequence (84 aa):
WLRLPPHDWAVIILTAALVFTAEFINTSIEVTVDLASPDAHPLAKIGKDVGAAAVLVSALAAILIGLLLLGPPLWLKLTVLLAH

pLDDT: mean 94.77, std 5.09, range [70.31, 98.69]

Secondary structure (DSSP, 8-state):
-----HHHHHHHHHHHHHHHHHHHHHHHHHHHHHHH-SS--HHHHHHHHHHHHHHHHHHHHHHHHHHHHHHHHHHHHHHHHHT-

Radius of gyration: 18.95 Å; chains: 1; bounding box: 50×14×47 Å

Foldseek 3Di:
DLPADVVLVVVLVVLVVVLVVLVVVLVVLLVVLCVVPVDDDPVSVVSSVVSVVSSVVSVVVSVVSCCVRPVVSVVVVVVVVVVD